Protein AF-A0A3S5CFS1-F1 (afdb_monomer)

Sequence (74 aa):
MVGDRELVQSDRVEMTYLEDTGVARLVIRKASQPDSGQYTCMATGMVVEPTTGRRLSRTITSTAAVMIEGSVLI

Radius of gyration: 16.98 Å; Cα contacts (8 Å, |Δi|>4): 90; chains: 1; bounding box: 38×18×54 Å

Secondary structure (DSSP, 8-state):
----------SSEEEEEETTTTEEEEEETT--GGG-EEEEEEEEEEEE-TTT--EEEEEEEEEEEE--------

Foldseek 3Di:
DPDDDDDDDDPQWDWDADPVVRDTDIGGHPDDQVVFAKDKDKDWDWDQDPPPRDTDIDIDMDMDGDGDDDDDPD

Mean predicted aligned error: 5.98 Å

Nearest PDB structures (foldseek):
  7tj9-assembly1_B  TM=6.428E-01  e=1.476E-01  Homo sapiens
  2z8w-assembly2_C  TM=6.863E-01  e=1.008E+00  Orectolobus maculatus
  8v8k-assembly1_A  TM=7.183E-01  e=1.273E+00  Lama glama
  7ooi-assembly1_A  TM=6.227E-01  e=1.069E+00  Homo sapiens
  6p3r-assembly2_C  TM=5.327E-01  e=4.858E+00  Homo sapiens

Solvent-accessible surface area (backbone atoms only — not comparable to full-atom values): 5020 Å² total; per-residue (Å²): 142,88,78,93,70,84,86,66,80,50,99,46,31,46,73,47,71,42,79,92,79,70,44,76,46,80,45,65,58,88,72,46,52,89,72,37,44,79,48,70,51,75,50,74,46,80,43,67,40,88,89,77,64,46,79,40,83,46,73,50,77,51,75,48,79,47,81,46,84,71,86,78,88,125

pLDDT: mean 89.5, std 13.21, range [38.59, 97.25]

InterPro domains:
  IPR013098 Immunoglobulin I-set [PF07679] (3-50)
  IPR013783 Immunoglobulin-like fold [G3DSA:2.60.40.10] (1-66)
  IPR036179 Immunoglobulin-like domain superfamily [SSF48726] (3-46)

Organism: NCBI:txid117903

Structure (mmCIF, N/CA/C/O backbone):
data_AF-A0A3S5CFS1-F1
#
_entry.id   AF-A0A3S5CFS1-F1
#
loop_
_atom_site.group_PDB
_atom_site.id
_atom_site.type_symbol
_atom_site.label_atom_id
_atom_site.label_alt_id
_atom_site.label_comp_id
_atom_site.label_asym_id
_atom_site.label_entity_id
_atom_site.label_seq_id
_atom_site.pdbx_PDB_ins_code
_atom_site.Cartn_x
_atom_site.Cartn_y
_atom_site.Cartn_z
_atom_site.occupancy
_atom_site.B_iso_or_equiv
_atom_site.auth_seq_id
_atom_site.auth_comp_id
_atom_site.auth_asym_id
_atom_site.auth_atom_id
_atom_site.pdbx_PDB_model_num
ATOM 1 N N . MET A 1 1 ? 17.300 4.299 9.406 1.00 43.22 1 MET A N 1
ATOM 2 C CA . MET A 1 1 ? 16.144 3.884 8.589 1.00 43.22 1 MET A CA 1
ATOM 3 C C . MET A 1 1 ? 15.947 4.944 7.519 1.00 43.22 1 MET A C 1
ATOM 5 O O . MET A 1 1 ? 15.379 5.986 7.799 1.00 43.22 1 MET A O 1
ATOM 9 N N . VAL A 1 2 ? 16.559 4.750 6.353 1.00 38.59 2 VAL A N 1
ATOM 10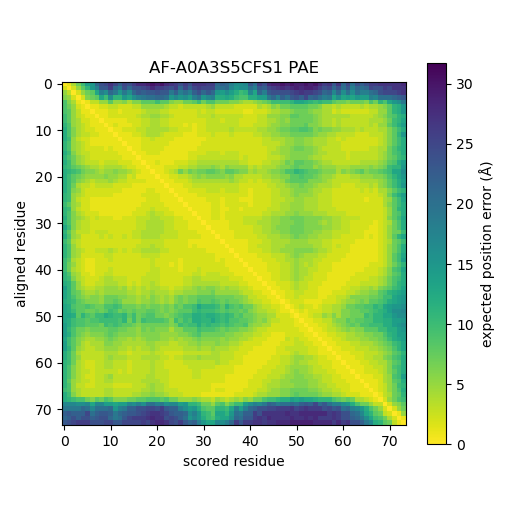 C CA . VAL A 1 2 ? 16.417 5.623 5.180 1.00 38.59 2 VAL A CA 1
ATOM 11 C C . VAL A 1 2 ? 15.900 4.685 4.095 1.00 38.59 2 VAL A C 1
ATOM 13 O O . VAL A 1 2 ? 16.659 3.832 3.651 1.00 38.59 2 VAL A O 1
ATOM 16 N N . GLY A 1 3 ? 14.604 4.728 3.780 1.00 53.56 3 GLY A N 1
ATOM 17 C CA . GLY A 1 3 ? 14.019 3.793 2.809 1.00 53.56 3 GLY A CA 1
ATOM 18 C C . GLY A 1 3 ? 12.494 3.672 2.811 1.00 53.56 3 GLY A C 1
ATOM 19 O O . GLY A 1 3 ? 11.936 3.300 1.785 1.00 53.56 3 GLY A O 1
ATOM 20 N N . ASP A 1 4 ? 11.809 4.038 3.897 1.00 67.69 4 ASP A N 1
ATOM 21 C CA . ASP A 1 4 ? 10.348 3.896 3.983 1.00 67.69 4 ASP A CA 1
ATOM 22 C C . ASP A 1 4 ? 9.645 5.060 3.275 1.00 67.69 4 ASP A C 1
ATOM 24 O O . ASP A 1 4 ? 9.234 6.045 3.887 1.00 67.69 4 ASP A O 1
ATOM 28 N N . ARG A 1 5 ? 9.553 4.974 1.946 1.00 85.06 5 ARG A N 1
ATOM 29 C CA . ARG A 1 5 ? 8.732 5.880 1.142 1.00 85.06 5 ARG A CA 1
ATOM 30 C C . ARG A 1 5 ? 7.375 5.236 0.901 1.00 85.06 5 ARG A C 1
ATOM 32 O O . ARG A 1 5 ? 7.282 4.245 0.180 1.00 85.06 5 ARG A O 1
ATOM 39 N N . GLU A 1 6 ? 6.326 5.844 1.444 1.00 90.25 6 GLU A N 1
ATOM 40 C CA . GLU A 1 6 ? 4.957 5.485 1.084 1.00 90.25 6 GLU A CA 1
ATOM 41 C C . GLU A 1 6 ? 4.747 5.703 -0.421 1.00 90.25 6 GLU A C 1
ATOM 43 O O . GLU A 1 6 ? 5.090 6.752 -0.985 1.00 90.25 6 GLU A O 1
ATOM 48 N N . LEU A 1 7 ? 4.239 4.671 -1.092 1.00 92.44 7 LEU A N 1
ATOM 49 C CA . LEU A 1 7 ? 3.881 4.760 -2.499 1.00 92.44 7 LEU A CA 1
ATOM 50 C C . LEU A 1 7 ? 2.620 5.607 -2.636 1.00 92.44 7 LEU A C 1
ATOM 52 O O . LEU A 1 7 ? 1.724 5.544 -1.803 1.00 92.44 7 LEU A O 1
ATOM 56 N N . VAL A 1 8 ? 2.539 6.384 -3.712 1.00 92.88 8 VAL A N 1
ATOM 57 C CA . VAL A 1 8 ? 1.399 7.266 -3.981 1.00 92.88 8 VAL A CA 1
ATOM 58 C C . VAL A 1 8 ? 0.769 6.861 -5.304 1.00 92.88 8 VAL A C 1
ATOM 60 O O . VAL A 1 8 ? 1.479 6.581 -6.276 1.00 92.88 8 VAL A O 1
ATOM 63 N N . GLN A 1 9 ? -0.563 6.818 -5.334 1.00 95.06 9 GLN A N 1
ATOM 64 C CA . GLN A 1 9 ? -1.311 6.475 -6.537 1.00 95.06 9 GLN A CA 1
ATOM 65 C C . GLN A 1 9 ? -0.988 7.458 -7.672 1.00 95.06 9 GLN A C 1
ATOM 67 O O . GLN A 1 9 ? -0.922 8.669 -7.468 1.00 95.06 9 GLN A O 1
ATOM 72 N N . SER A 1 10 ? -0.744 6.925 -8.866 1.00 96.00 10 SER A N 1
ATOM 73 C CA . SER A 1 10 ? -0.351 7.670 -10.064 1.00 96.00 10 SER A CA 1
ATOM 74 C C . SER A 1 10 ? -0.626 6.848 -11.327 1.00 96.00 10 SER A C 1
ATOM 76 O O . SER A 1 10 ? -0.993 5.678 -11.245 1.00 96.00 10 SER A O 1
ATOM 78 N N . ASP A 1 11 ? -0.355 7.411 -12.507 1.00 95.69 11 ASP A N 1
ATOM 79 C CA . ASP A 1 11 ? -0.461 6.677 -13.779 1.00 95.69 11 ASP A CA 1
ATOM 80 C C . ASP A 1 11 ? 0.447 5.436 -13.838 1.00 95.69 11 ASP A C 1
ATOM 82 O O . ASP A 1 11 ? 0.157 4.477 -14.555 1.00 95.69 11 ASP A O 1
ATOM 86 N N . ARG A 1 12 ? 1.561 5.435 -13.089 1.00 95.62 12 ARG A N 1
ATOM 87 C CA . ARG A 1 12 ? 2.488 4.296 -12.998 1.00 95.62 12 ARG A CA 1
ATOM 88 C C . ARG A 1 12 ? 2.120 3.338 -11.866 1.00 95.62 12 ARG A C 1
ATOM 90 O O . ARG A 1 12 ? 2.338 2.141 -12.019 1.00 95.62 12 ARG A O 1
ATOM 97 N N . VAL A 1 13 ? 1.608 3.847 -10.748 1.00 96.81 13 VAL A N 1
ATOM 98 C CA . VAL A 1 13 ? 1.389 3.084 -9.512 1.00 96.81 13 VAL A CA 1
ATOM 99 C C . VAL A 1 13 ? -0.093 3.060 -9.172 1.00 96.81 13 VAL A C 1
ATOM 101 O O . VAL A 1 13 ? -0.675 4.080 -8.822 1.00 96.81 13 VAL A O 1
ATOM 104 N N . GLU A 1 14 ? -0.693 1.880 -9.214 1.00 97.25 14 GLU A N 1
ATOM 105 C CA . GLU A 1 14 ? -2.083 1.666 -8.828 1.00 97.25 14 GLU A CA 1
ATOM 106 C C . GLU A 1 14 ? -2.142 0.844 -7.540 1.00 97.25 14 GLU A C 1
ATOM 108 O O . GLU A 1 14 ? -1.543 -0.227 -7.443 1.00 97.25 14 GLU A O 1
ATOM 113 N N . MET A 1 15 ? -2.880 1.347 -6.553 1.00 95.31 15 MET A N 1
ATOM 114 C CA . MET A 1 15 ? -3.149 0.663 -5.291 1.00 95.31 15 MET A CA 1
ATOM 115 C C . MET A 1 15 ? -4.657 0.528 -5.132 1.00 95.31 15 MET A C 1
ATOM 117 O O . MET A 1 15 ? -5.385 1.507 -5.267 1.00 95.31 15 MET A O 1
ATOM 121 N N . THR A 1 16 ? -5.127 -0.689 -4.877 1.00 95.00 16 THR A N 1
ATOM 122 C CA . THR A 1 16 ? -6.558 -1.005 -4.763 1.00 95.00 16 THR A CA 1
ATOM 123 C C . THR A 1 16 ? -6.796 -1.954 -3.601 1.00 95.00 16 THR A C 1
ATOM 125 O O . THR A 1 16 ? -5.955 -2.802 -3.309 1.00 95.00 16 THR A O 1
ATOM 128 N N . TYR A 1 17 ? -7.950 -1.826 -2.954 1.00 93.81 17 TYR A N 1
ATOM 129 C CA . TYR A 1 17 ? -8.450 -2.790 -1.982 1.00 93.81 17 TYR A CA 1
ATOM 130 C C . TYR A 1 17 ? -9.781 -3.338 -2.494 1.00 93.81 17 TYR A C 1
ATOM 132 O O . TYR A 1 17 ? -10.719 -2.580 -2.730 1.00 93.81 17 TYR A O 1
ATOM 140 N N . LEU A 1 18 ? -9.825 -4.645 -2.730 1.00 94.12 18 LEU A N 1
ATOM 141 C CA . LEU A 1 18 ? -11.015 -5.368 -3.161 1.00 94.12 18 LEU A CA 1
ATOM 142 C C . LEU A 1 18 ? -11.792 -5.773 -1.907 1.00 94.12 18 LEU A C 1
ATOM 144 O O . LEU A 1 18 ? -11.401 -6.717 -1.219 1.00 94.12 18 LEU A O 1
ATOM 148 N N . GLU A 1 19 ? -12.837 -5.013 -1.572 1.00 90.19 19 GLU A N 1
ATOM 149 C CA . GLU A 1 19 ? -13.597 -5.180 -0.322 1.00 90.19 19 GLU A CA 1
ATOM 150 C C . GLU A 1 19 ? -14.308 -6.535 -0.223 1.00 90.19 19 GLU A C 1
ATOM 152 O O . GLU A 1 19 ? -1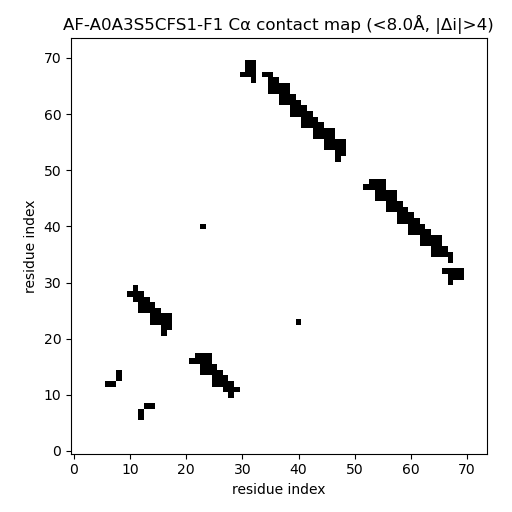4.422 -7.093 0.865 1.00 90.19 19 GLU A O 1
ATOM 157 N N . ASP A 1 20 ? -14.750 -7.076 -1.356 1.00 93.62 20 ASP A N 1
ATOM 158 C CA . ASP A 1 20 ? -15.448 -8.356 -1.471 1.00 93.62 20 ASP A CA 1
ATOM 159 C C . ASP A 1 20 ? -14.556 -9.552 -1.112 1.00 93.62 20 ASP A C 1
ATOM 161 O O . ASP A 1 20 ? -15.021 -10.508 -0.491 1.00 93.62 20 ASP A O 1
ATOM 165 N N . THR A 1 21 ? -13.268 -9.491 -1.459 1.00 94.38 21 THR A N 1
ATOM 166 C CA . THR A 1 21 ? -12.299 -10.562 -1.174 1.00 94.38 21 THR A CA 1
ATOM 167 C C . THR A 1 21 ? -11.324 -10.230 -0.044 1.00 94.38 21 THR A C 1
ATOM 169 O O . THR A 1 21 ? -10.546 -11.091 0.361 1.00 94.38 21 THR A O 1
ATOM 172 N N . GLY A 1 22 ? -11.299 -8.985 0.434 1.00 90.25 22 GLY A N 1
ATOM 173 C CA . GLY A 1 22 ? -10.314 -8.495 1.401 1.00 90.25 22 GLY A CA 1
ATOM 174 C C . GLY A 1 22 ? -8.886 -8.403 0.846 1.00 90.25 22 GLY A C 1
ATOM 175 O O . GLY A 1 22 ? -7.923 -8.450 1.611 1.00 90.25 22 GLY A O 1
ATOM 176 N N . VAL A 1 23 ? -8.721 -8.300 -0.478 1.00 93.81 23 VAL A N 1
ATOM 177 C CA . VAL A 1 23 ? -7.397 -8.334 -1.127 1.00 93.81 23 VAL A CA 1
ATOM 178 C C . VAL A 1 23 ? -6.899 -6.917 -1.387 1.00 93.81 23 VAL A C 1
ATOM 180 O O . VAL A 1 23 ? -7.493 -6.174 -2.165 1.00 93.81 23 VAL A O 1
ATOM 183 N N . ALA A 1 24 ? -5.763 -6.559 -0.791 1.00 94.44 24 ALA A N 1
ATOM 184 C CA . ALA A 1 24 ? -5.009 -5.364 -1.157 1.00 94.44 24 ALA A CA 1
ATOM 185 C C . ALA A 1 24 ? -4.045 -5.680 -2.313 1.00 94.44 24 ALA A C 1
ATOM 187 O O . ALA A 1 24 ? -3.272 -6.636 -2.244 1.00 94.44 24 ALA A O 1
ATOM 188 N N . ARG A 1 25 ? -4.078 -4.876 -3.379 1.00 95.06 25 ARG A N 1
ATOM 189 C CA . ARG A 1 25 ? -3.287 -5.074 -4.599 1.00 95.06 25 ARG A CA 1
ATOM 190 C C . ARG A 1 25 ? -2.506 -3.813 -4.956 1.00 95.06 25 ARG A C 1
ATOM 192 O O . ARG A 1 25 ? -3.087 -2.736 -5.071 1.00 95.06 25 ARG A O 1
ATOM 199 N N . LEU A 1 26 ? -1.210 -3.991 -5.209 1.00 95.94 26 LEU A N 1
ATOM 200 C CA . LEU A 1 26 ? -0.297 -2.992 -5.766 1.00 95.94 26 LEU A CA 1
ATOM 201 C C . LEU A 1 26 ? 0.094 -3.400 -7.192 1.00 95.94 26 LEU A C 1
ATOM 203 O O . LEU A 1 26 ? 0.501 -4.537 -7.419 1.00 95.94 26 LEU A O 1
ATOM 207 N N . VAL A 1 27 ? 0.004 -2.471 -8.143 1.00 96.06 27 VAL A N 1
ATOM 208 C CA . VAL A 1 27 ? 0.429 -2.658 -9.536 1.00 96.06 27 VAL A CA 1
ATOM 209 C C . VAL A 1 27 ? 1.370 -1.523 -9.934 1.00 96.06 27 VAL A C 1
ATOM 211 O O . VAL A 1 27 ? 0.987 -0.356 -9.902 1.00 96.06 27 VAL A O 1
ATOM 214 N N . ILE A 1 28 ? 2.589 -1.867 -10.360 1.00 95.81 28 ILE A N 1
ATOM 215 C CA . ILE A 1 28 ? 3.558 -0.926 -10.944 1.00 95.81 28 ILE A CA 1
ATOM 216 C C . ILE A 1 28 ? 3.622 -1.179 -12.452 1.00 95.81 28 ILE A C 1
ATOM 218 O O . ILE A 1 28 ? 4.098 -2.216 -12.913 1.00 95.81 28 ILE A O 1
ATOM 222 N N . ARG A 1 29 ? 3.121 -0.234 -13.246 1.00 96.00 29 ARG A N 1
ATOM 223 C CA . ARG A 1 29 ? 3.093 -0.324 -14.710 1.00 96.00 29 ARG A CA 1
ATOM 224 C C . ARG A 1 29 ? 4.474 -0.025 -15.285 1.00 96.00 29 ARG A C 1
ATOM 226 O O . ARG A 1 29 ? 5.140 0.916 -14.857 1.00 96.00 29 ARG A O 1
ATOM 233 N N . LYS A 1 30 ? 4.876 -0.782 -16.314 1.00 94.31 30 LYS A N 1
ATOM 234 C CA . LYS A 1 30 ? 6.209 -0.673 -16.943 1.00 94.31 30 LYS A CA 1
ATOM 235 C C . LYS A 1 30 ? 7.332 -0.767 -15.895 1.00 94.31 30 LYS A C 1
ATOM 237 O O . LYS A 1 30 ? 8.206 0.103 -15.840 1.00 94.31 30 LYS A O 1
ATOM 242 N N . ALA A 1 31 ? 7.239 -1.774 -15.027 1.00 93.06 31 ALA A N 1
ATOM 243 C CA . ALA A 1 31 ? 8.231 -2.039 -13.996 1.00 93.06 31 ALA A CA 1
ATOM 244 C C . ALA A 1 31 ? 9.610 -2.320 -14.619 1.00 93.06 31 ALA A C 1
ATOM 246 O O . ALA A 1 31 ? 9.718 -2.827 -15.736 1.00 93.06 31 ALA A O 1
ATOM 247 N N . SER A 1 32 ? 10.655 -1.938 -13.903 1.00 93.44 32 SER A N 1
ATOM 248 C CA . SER A 1 32 ? 12.047 -1.909 -14.341 1.00 93.44 32 SER A CA 1
ATOM 249 C C . SER A 1 32 ? 12.975 -2.231 -13.169 1.00 93.44 32 SER A C 1
ATOM 251 O O . SER A 1 32 ? 12.541 -2.229 -12.020 1.00 93.44 32 SER A O 1
ATOM 253 N N . GLN A 1 33 ? 14.260 -2.484 -13.437 1.00 94.69 33 GLN A N 1
ATOM 254 C CA . GLN A 1 33 ? 15.229 -2.825 -12.386 1.00 94.69 33 GLN A CA 1
ATOM 255 C C . GLN A 1 33 ? 15.212 -1.865 -11.174 1.00 94.69 33 GLN A C 1
ATOM 257 O O . GLN A 1 33 ? 15.232 -2.376 -10.054 1.00 94.69 33 GLN A O 1
ATOM 262 N N . PRO A 1 34 ? 15.103 -0.524 -11.333 1.00 92.12 34 PRO A N 1
ATOM 263 C CA . PRO A 1 34 ? 15.013 0.407 -10.202 1.00 92.12 34 PRO A CA 1
ATOM 264 C C . PRO A 1 34 ? 13.781 0.250 -9.302 1.00 92.12 34 PRO A C 1
ATOM 266 O O . PRO A 1 34 ? 13.796 0.768 -8.191 1.00 92.12 34 PRO A O 1
ATOM 269 N N . ASP A 1 35 ? 12.722 -0.429 -9.754 1.00 93.06 35 ASP A N 1
ATOM 270 C CA . ASP A 1 35 ? 11.564 -0.734 -8.905 1.00 93.06 35 ASP A CA 1
ATOM 271 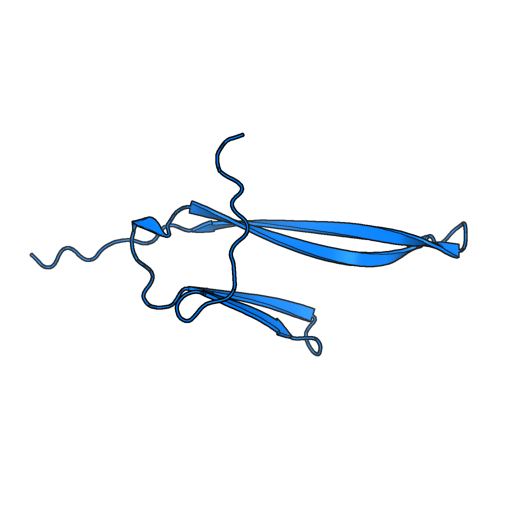C C . ASP A 1 35 ? 11.794 -2.003 -8.059 1.00 93.06 35 ASP A C 1
ATOM 273 O O . ASP A 1 35 ? 10.919 -2.396 -7.292 1.00 93.06 35 ASP A O 1
ATOM 277 N N . SER A 1 36 ? 12.943 -2.675 -8.182 1.00 94.69 36 SER A N 1
ATOM 278 C CA . SER A 1 36 ? 13.301 -3.784 -7.290 1.00 94.69 36 SER A CA 1
ATOM 279 C C . SER A 1 36 ? 13.502 -3.273 -5.867 1.00 94.69 36 SER A C 1
ATOM 281 O O . SER A 1 36 ? 14.052 -2.194 -5.648 1.00 94.69 36 SER A O 1
ATOM 283 N N . GLY A 1 37 ? 13.095 -4.062 -4.880 1.00 93.94 37 GLY A N 1
ATOM 284 C CA . GLY A 1 37 ? 13.217 -3.678 -3.481 1.00 93.94 37 GLY A CA 1
ATOM 285 C C . GLY A 1 37 ? 12.269 -4.434 -2.569 1.00 93.94 37 GLY A C 1
ATOM 286 O O . GLY A 1 37 ? 11.639 -5.418 -2.960 1.00 93.94 37 GLY A O 1
ATOM 287 N N . GLN A 1 38 ? 12.180 -3.969 -1.326 1.00 95.25 38 GLN A N 1
ATOM 288 C CA . GLN A 1 38 ? 11.189 -4.464 -0.380 1.00 95.25 38 GLN A CA 1
ATOM 289 C C . GLN A 1 38 ? 9.929 -3.610 -0.436 1.00 95.25 38 GLN A C 1
ATOM 291 O O . GLN A 1 38 ? 9.990 -2.386 -0.349 1.00 95.25 38 GLN A O 1
ATOM 296 N N . TYR A 1 39 ? 8.790 -4.284 -0.535 1.00 94.56 39 TYR A N 1
ATOM 297 C CA . TYR A 1 39 ? 7.470 -3.678 -0.502 1.00 94.56 39 TYR A CA 1
ATOM 298 C C . TYR A 1 39 ? 6.729 -4.170 0.732 1.00 94.56 39 TYR A C 1
ATOM 300 O O . TYR A 1 39 ? 6.660 -5.375 0.973 1.00 94.56 39 TYR A O 1
ATOM 308 N N . THR A 1 40 ? 6.147 -3.241 1.486 1.00 95.38 40 THR A N 1
ATOM 309 C CA . THR A 1 40 ? 5.334 -3.545 2.666 1.00 95.38 40 THR A CA 1
ATOM 310 C C . THR A 1 40 ? 3.905 -3.077 2.432 1.00 95.38 40 THR A C 1
ATOM 312 O O . THR A 1 40 ? 3.663 -1.902 2.175 1.00 95.38 40 THR A O 1
ATOM 315 N N . CYS A 1 41 ? 2.949 -3.993 2.546 1.00 94.38 41 CYS A N 1
ATOM 316 C CA . CYS A 1 41 ? 1.535 -3.666 2.647 1.00 94.38 41 CYS A CA 1
ATOM 317 C C . CYS A 1 41 ? 1.185 -3.454 4.122 1.00 94.38 41 CYS A C 1
ATOM 319 O O . CYS A 1 41 ? 1.473 -4.319 4.952 1.00 94.38 41 CYS A O 1
ATOM 321 N N . MET A 1 42 ? 0.568 -2.316 4.444 1.00 94.38 42 MET A N 1
ATOM 322 C CA . MET A 1 42 ? 0.066 -2.003 5.780 1.00 94.38 42 MET A CA 1
ATOM 323 C C . MET A 1 42 ? -1.452 -1.864 5.720 1.00 94.38 42 MET A C 1
ATOM 325 O O . MET A 1 42 ? -1.963 -0.988 5.027 1.00 94.38 42 MET A O 1
ATOM 329 N N . ALA A 1 43 ? -2.174 -2.707 6.454 1.00 92.56 43 ALA A N 1
ATOM 330 C CA . ALA A 1 43 ? -3.626 -2.624 6.562 1.00 92.56 43 ALA A CA 1
ATOM 331 C C . ALA A 1 43 ? -4.007 -2.240 7.990 1.00 92.56 43 ALA A C 1
ATOM 333 O O . ALA A 1 43 ? -3.638 -2.930 8.942 1.00 92.56 43 ALA A O 1
ATOM 334 N N . THR A 1 44 ? -4.744 -1.139 8.133 1.00 93.12 44 THR A N 1
ATOM 335 C CA . THR A 1 44 ? -5.212 -0.636 9.428 1.00 93.12 44 THR A CA 1
ATOM 336 C C . THR A 1 44 ? -6.722 -0.778 9.512 1.00 93.12 44 THR A C 1
ATOM 338 O O . THR A 1 44 ? -7.443 -0.327 8.626 1.00 93.12 44 THR A O 1
ATOM 341 N N . GLY A 1 45 ? -7.201 -1.397 10.587 1.00 92.12 45 GLY A N 1
ATOM 342 C CA . GLY A 1 45 ? -8.619 -1.628 10.822 1.00 92.12 45 GLY A CA 1
ATOM 343 C C . GLY A 1 45 ? -9.005 -1.420 12.280 1.00 92.12 45 GLY A C 1
ATOM 344 O O . GLY A 1 45 ? -8.164 -1.422 13.181 1.00 92.12 45 GLY A O 1
ATOM 345 N N . MET A 1 46 ? -10.306 -1.254 12.511 1.00 95.69 46 MET A N 1
ATOM 346 C CA .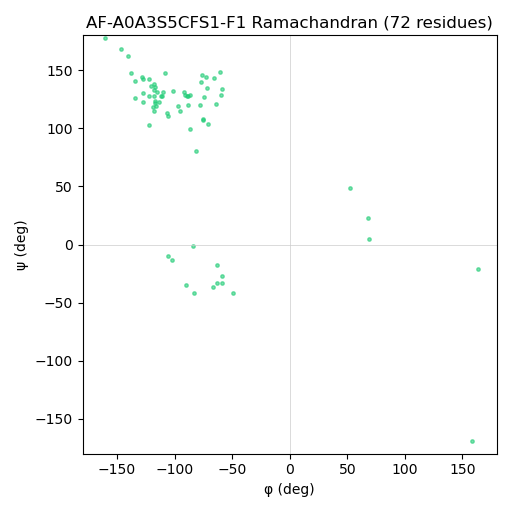 MET A 1 46 ? -10.868 -1.197 13.856 1.00 95.69 46 MET A CA 1
ATOM 347 C C . MET A 1 46 ? -11.266 -2.599 14.308 1.00 95.69 46 MET A C 1
ATOM 349 O O . MET A 1 46 ? -12.023 -3.286 13.629 1.00 95.69 46 MET A O 1
ATOM 353 N N . VAL A 1 47 ? -10.804 -2.996 15.486 1.00 93.31 47 VAL A N 1
ATOM 354 C CA . VAL A 1 47 ? -11.162 -4.266 16.127 1.00 93.31 47 VAL A CA 1
ATOM 355 C C . VAL A 1 47 ? -11.776 -3.989 17.486 1.00 93.31 47 VAL A C 1
ATOM 357 O O . VAL A 1 47 ? -11.361 -3.073 18.195 1.00 93.31 47 VAL A O 1
ATOM 360 N N . VAL A 1 48 ? -12.780 -4.777 17.851 1.00 95.38 48 VAL A N 1
ATOM 361 C CA . VAL A 1 48 ? -13.390 -4.722 19.180 1.00 95.38 48 VAL A CA 1
ATOM 362 C C . VAL A 1 48 ? -12.612 -5.664 20.087 1.00 95.38 48 VAL A C 1
ATOM 364 O O . VAL A 1 48 ? -12.524 -6.858 19.813 1.00 95.38 48 VAL A O 1
ATOM 367 N N . GLU A 1 49 ? -12.023 -5.130 21.154 1.00 93.62 49 GLU A N 1
ATOM 368 C CA . GLU A 1 49 ? -11.363 -5.942 22.171 1.00 93.62 49 GLU A CA 1
ATOM 369 C C . GLU A 1 49 ? -12.411 -6.828 22.870 1.00 93.62 49 GLU A C 1
ATOM 371 O O . GLU A 1 49 ? -13.345 -6.282 23.463 1.00 93.62 49 GLU A O 1
ATOM 376 N N . PRO A 1 50 ? -12.277 -8.170 22.836 1.00 91.94 50 PRO A N 1
ATOM 377 C CA . PRO A 1 50 ? -13.329 -9.072 23.311 1.00 91.94 50 PRO A CA 1
ATOM 378 C C . PRO A 1 50 ? -13.712 -8.865 24.779 1.00 91.94 50 PRO A C 1
ATOM 380 O O . PRO A 1 50 ? -14.869 -9.038 25.144 1.00 91.94 50 PRO A O 1
ATOM 383 N N . THR A 1 51 ? -12.748 -8.480 25.619 1.00 94.81 51 THR A N 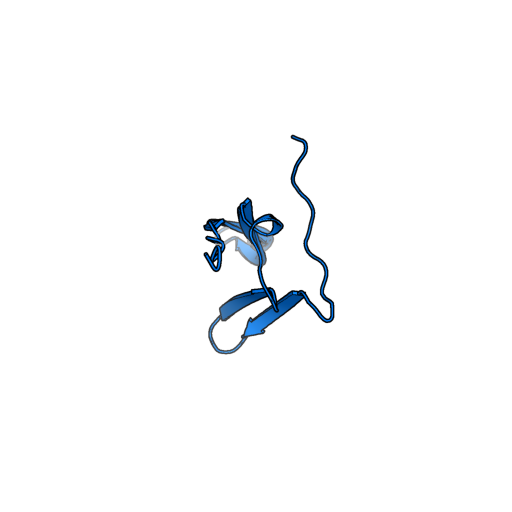1
ATOM 384 C CA . THR A 1 51 ? -12.945 -8.355 27.069 1.00 94.81 51 THR A CA 1
ATOM 385 C C . THR A 1 51 ? -13.579 -7.026 27.468 1.00 94.81 51 THR A C 1
ATOM 387 O O . THR A 1 51 ? -14.431 -6.989 28.349 1.00 94.81 51 THR A O 1
ATOM 390 N N . THR A 1 52 ? -13.150 -5.920 26.856 1.00 94.75 52 THR A N 1
ATOM 391 C CA . THR A 1 52 ? -13.565 -4.567 27.275 1.00 94.75 52 THR A CA 1
ATOM 392 C C . THR A 1 52 ? -14.629 -3.959 26.366 1.00 94.75 52 THR A C 1
ATOM 394 O O . THR A 1 52 ? -15.198 -2.923 26.700 1.00 94.75 52 THR A O 1
ATOM 397 N N . GLY A 1 53 ? -14.863 -4.545 25.186 1.00 94.06 53 GLY A N 1
ATOM 398 C CA . GLY A 1 53 ? -15.708 -3.963 24.143 1.00 94.06 53 GLY A CA 1
ATOM 399 C C . GLY A 1 53 ? -15.113 -2.707 23.494 1.00 94.06 53 GLY A C 1
ATOM 400 O O . GLY A 1 53 ? -15.762 -2.073 22.658 1.00 94.06 53 GLY A O 1
ATOM 401 N N . ARG A 1 54 ? -13.883 -2.313 23.851 1.00 95.94 54 ARG A N 1
ATOM 402 C CA . ARG A 1 54 ? -13.252 -1.102 23.327 1.00 95.94 54 ARG A CA 1
ATOM 403 C C . ARG A 1 54 ? -12.854 -1.294 21.868 1.00 95.94 54 ARG A C 1
ATOM 405 O O . ARG A 1 54 ? -12.236 -2.290 21.502 1.00 95.94 54 ARG A O 1
ATOM 412 N N . ARG A 1 55 ? -13.154 -0.294 21.039 1.00 95.50 55 ARG A N 1
ATOM 413 C CA . ARG A 1 55 ? -12.684 -0.234 19.652 1.00 95.50 55 ARG A CA 1
ATOM 414 C C . ARG A 1 55 ? -11.229 0.223 19.628 1.00 95.50 55 ARG A C 1
ATOM 416 O O . ARG A 1 55 ? -10.915 1.317 20.090 1.00 95.50 55 ARG A O 1
ATOM 423 N N . LEU A 1 56 ? -10.357 -0.612 19.087 1.00 95.56 56 LEU A N 1
ATOM 424 C CA . LEU A 1 56 ? -8.930 -0.362 18.954 1.00 95.56 56 LEU A CA 1
ATOM 425 C C . LEU A 1 56 ? -8.553 -0.314 17.481 1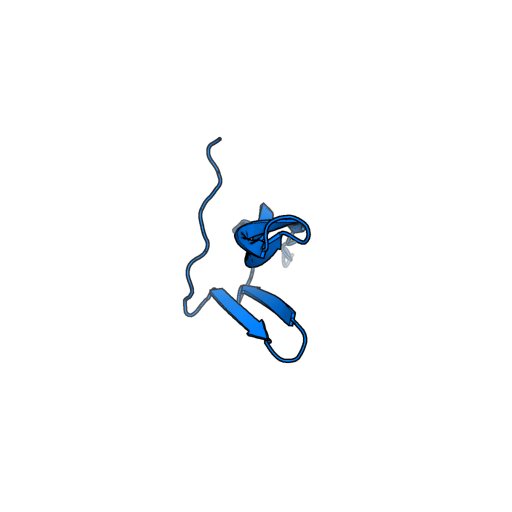.00 95.56 56 LEU A C 1
ATOM 427 O O . LEU A 1 56 ? -8.953 -1.187 16.715 1.00 95.56 56 LEU A O 1
ATOM 431 N N . SER A 1 57 ? -7.748 0.676 17.108 1.00 95.88 57 SER A N 1
ATOM 432 C CA . SER A 1 57 ? -7.064 0.656 15.819 1.00 95.88 57 SER A CA 1
ATOM 433 C C . SER A 1 57 ? -5.913 -0.346 15.892 1.00 95.88 57 SER A C 1
ATOM 435 O O . SER A 1 57 ? -5.100 -0.302 16.823 1.00 95.88 57 SER A O 1
ATOM 437 N N . ARG A 1 58 ? -5.863 -1.283 14.947 1.00 95.31 58 ARG A N 1
ATOM 438 C CA . ARG A 1 58 ? -4.768 -2.244 14.793 1.00 95.31 58 ARG A CA 1
ATOM 439 C C . ARG A 1 58 ? -4.273 -2.208 13.361 1.00 95.31 58 ARG A C 1
ATOM 441 O O . ARG A 1 58 ? -5.065 -2.082 12.432 1.00 95.31 58 ARG A O 1
ATOM 448 N N . THR A 1 59 ? -2.969 -2.386 13.210 1.00 94.12 59 THR A N 1
ATOM 449 C CA . THR A 1 59 ? -2.310 -2.472 11.913 1.00 94.12 59 THR A CA 1
ATOM 450 C C . THR A 1 59 ? -1.664 -3.838 11.781 1.00 94.12 59 THR A C 1
ATOM 452 O O . THR A 1 59 ? -0.987 -4.294 12.703 1.00 94.12 59 THR A O 1
ATOM 455 N N . ILE A 1 60 ? -1.874 -4.479 10.637 1.00 93.19 60 ILE A N 1
ATOM 456 C CA . ILE A 1 60 ? -1.119 -5.656 10.212 1.00 93.19 60 ILE A CA 1
ATOM 457 C C . ILE A 1 60 ? -0.203 -5.262 9.060 1.00 93.19 60 ILE A C 1
ATOM 459 O O . ILE A 1 60 ? -0.538 -4.382 8.261 1.00 93.19 60 ILE A O 1
ATOM 463 N N . THR A 1 61 ? 0.955 -5.908 8.982 1.00 94.94 61 THR A N 1
ATOM 464 C CA . THR A 1 61 ? 1.942 -5.658 7.935 1.00 94.94 61 THR A CA 1
ATOM 465 C C . THR A 1 61 ? 2.345 -6.959 7.257 1.00 94.94 61 THR A C 1
ATOM 467 O O . THR A 1 61 ? 2.460 -8.004 7.896 1.00 94.94 61 THR A O 1
ATOM 470 N N . SER A 1 62 ? 2.544 -6.895 5.944 1.00 95.00 62 SER A N 1
ATOM 471 C CA . SER A 1 62 ? 3.085 -7.992 5.145 1.00 95.00 62 SER A CA 1
ATOM 472 C C . SER A 1 62 ? 4.143 -7.438 4.206 1.00 95.00 62 SER A C 1
ATOM 474 O O . SER A 1 62 ? 3.861 -6.508 3.451 1.00 95.00 62 SER A O 1
ATOM 476 N N . THR A 1 63 ? 5.345 -8.010 4.241 1.00 95.88 63 THR A N 1
ATOM 477 C CA . THR A 1 63 ? 6.497 -7.533 3.466 1.00 95.88 63 THR A CA 1
ATOM 478 C C . THR A 1 63 ? 6.961 -8.599 2.484 1.00 95.88 63 THR A C 1
ATOM 480 O O . THR A 1 63 ? 7.039 -9.777 2.830 1.00 95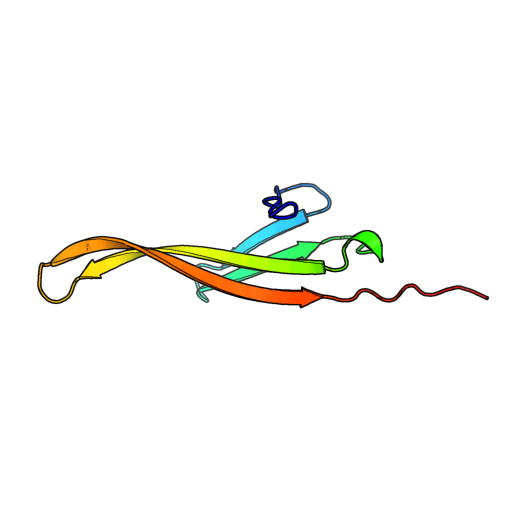.88 63 THR A O 1
ATOM 483 N N . ALA A 1 64 ? 7.294 -8.183 1.264 1.00 94.69 64 ALA A N 1
ATOM 484 C CA . ALA A 1 64 ? 7.851 -9.041 0.226 1.00 94.69 64 ALA A CA 1
ATOM 485 C C . ALA A 1 64 ? 9.052 -8.368 -0.450 1.00 94.69 64 ALA A C 1
ATOM 487 O O . ALA A 1 64 ? 9.038 -7.165 -0.715 1.00 94.69 64 ALA A O 1
ATOM 488 N N . ALA A 1 65 ? 10.085 -9.158 -0.748 1.00 95.19 65 ALA A N 1
ATOM 489 C CA . ALA A 1 65 ? 11.204 -8.731 -1.580 1.00 95.19 65 ALA A CA 1
ATOM 490 C C . ALA A 1 65 ? 10.895 -9.036 -3.051 1.00 95.19 65 ALA A C 1
ATOM 492 O O . ALA A 1 65 ? 10.555 -10.167 -3.395 1.00 95.19 65 ALA A O 1
ATOM 493 N N . VAL A 1 66 ? 11.020 -8.025 -3.907 1.00 94.31 66 VAL A N 1
ATOM 494 C CA . VAL A 1 66 ? 10.759 -8.108 -5.345 1.00 94.31 66 VAL A CA 1
ATOM 495 C C . VAL A 1 66 ? 12.047 -7.798 -6.095 1.00 94.31 66 VAL A C 1
ATOM 497 O O . VAL A 1 66 ? 12.673 -6.764 -5.868 1.00 94.31 66 VAL A O 1
ATOM 500 N N . MET A 1 67 ? 12.425 -8.694 -7.003 1.00 94.69 67 MET A N 1
ATOM 501 C CA . MET A 1 67 ? 13.573 -8.547 -7.895 1.00 94.69 67 MET A CA 1
ATOM 502 C C . MET A 1 67 ? 13.056 -8.514 -9.331 1.00 94.69 67 MET A C 1
ATOM 504 O O . MET A 1 67 ? 12.377 -9.445 -9.761 1.00 94.69 67 MET A O 1
ATOM 508 N N . ILE A 1 68 ? 13.352 -7.440 -10.060 1.00 93.12 68 ILE A N 1
ATOM 509 C CA . ILE A 1 68 ? 12.998 -7.292 -11.472 1.00 93.12 68 ILE A CA 1
ATOM 510 C C . ILE A 1 68 ? 14.278 -7.447 -12.279 1.00 93.12 68 ILE A C 1
ATOM 512 O O . ILE A 1 68 ? 15.172 -6.606 -12.209 1.00 93.12 68 ILE A O 1
ATOM 516 N N . GLU A 1 69 ? 14.365 -8.523 -13.051 1.00 89.00 69 GLU A N 1
ATOM 517 C CA . GLU A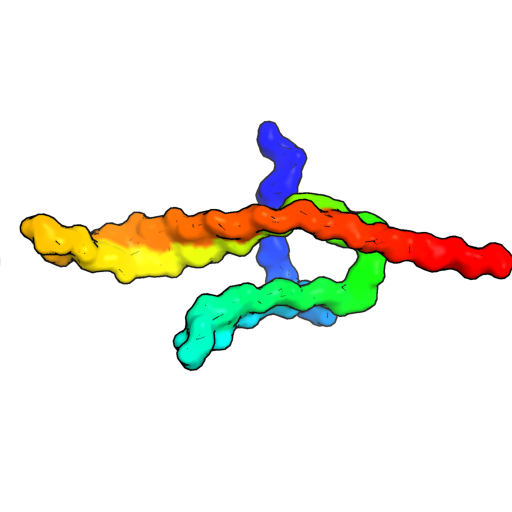 1 6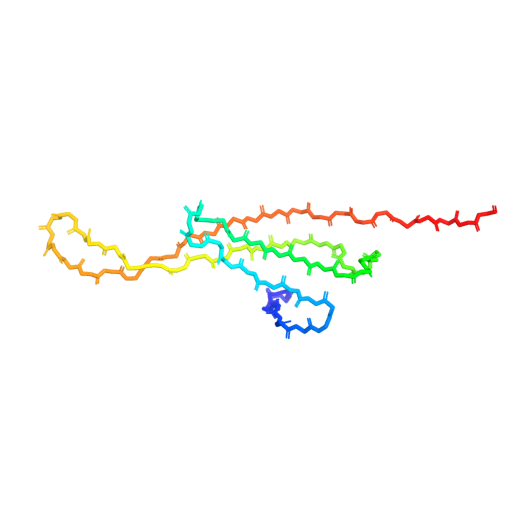9 ? 15.474 -8.737 -13.975 1.00 89.00 69 GLU A CA 1
ATOM 518 C C . GLU A 1 69 ? 15.304 -7.860 -15.221 1.00 89.00 69 GLU A C 1
ATOM 520 O O . GLU A 1 69 ? 14.191 -7.580 -15.670 1.00 89.00 69 GLU A O 1
ATOM 525 N N . GLY A 1 70 ? 16.421 -7.387 -15.774 1.00 76.81 70 GLY A N 1
ATOM 526 C CA . GLY A 1 70 ? 16.414 -6.627 -17.022 1.00 76.81 70 GLY A CA 1
ATOM 527 C C . GLY A 1 70 ? 16.832 -7.524 -18.171 1.00 76.81 70 GLY A C 1
ATOM 528 O O . GLY A 1 70 ? 17.853 -8.200 -18.078 1.00 76.81 70 GLY A O 1
ATOM 529 N N . SER A 1 71 ? 16.083 -7.495 -19.268 1.00 66.06 71 SER A N 1
ATOM 530 C CA . SER A 1 71 ? 16.524 -8.106 -20.517 1.00 66.06 71 SER A CA 1
ATOM 531 C C . SER A 1 71 ? 17.584 -7.206 -21.147 1.00 66.06 71 SER A C 1
ATOM 533 O O . SER A 1 71 ? 17.260 -6.137 -21.666 1.00 66.06 71 SER A O 1
ATOM 535 N N . VAL A 1 72 ? 18.853 -7.615 -21.112 1.00 58.12 72 VAL A N 1
ATOM 536 C CA . VAL A 1 72 ? 19.850 -7.052 -22.028 1.00 58.12 72 VAL A CA 1
ATOM 537 C C . VAL A 1 72 ? 19.566 -7.683 -23.386 1.00 58.12 72 VAL A C 1
ATOM 539 O O . VAL A 1 72 ? 19.770 -8.881 -23.566 1.00 58.12 72 VAL A O 1
ATOM 542 N N . LEU A 1 73 ? 19.026 -6.905 -24.323 1.00 53.53 73 LEU A N 1
ATOM 543 C CA . LEU A 1 73 ? 19.030 -7.300 -25.729 1.00 53.53 73 LEU A CA 1
ATOM 544 C C . LEU A 1 73 ? 20.487 -7.190 -26.196 1.00 53.53 73 LEU A C 1
ATOM 546 O O . LEU A 1 73 ? 20.995 -6.077 -26.334 1.00 53.53 73 LEU A O 1
ATOM 550 N N . ILE A 1 74 ? 21.158 -8.336 -26.322 1.00 47.31 74 ILE A N 1
ATOM 551 C CA . ILE A 1 74 ? 22.478 -8.472 -26.954 1.00 47.31 74 ILE A CA 1
ATOM 552 C C . ILE A 1 74 ? 22.266 -8.793 -28.430 1.00 47.31 74 ILE A C 1
ATOM 554 O O . ILE A 1 74 ? 21.397 -9.653 -28.705 1.00 47.31 74 ILE A O 1
#